Protein AF-A0A957UVK7-F1 (afdb_monomer_lite)

Sequence (102 aa):
FQTDFTLVMDARAKVRRIENRHNIALYEQVALTQDLEAEKLRKGDVATLIDYVAHPAGGEMGAILEFFNAIGESIAVLTVPVSSIAPLSSEYILSARPLVAA

Structure (mmCIF, N/CA/C/O backbone):
data_AF-A0A957UVK7-F1
#
_entry.id   AF-A0A957UVK7-F1
#
loop_
_atom_site.group_PDB
_atom_site.id
_atom_site.type_symbol
_atom_site.label_atom_id
_atom_site.label_alt_id
_atom_site.label_comp_id
_atom_site.label_asym_id
_atom_site.label_entity_id
_atom_site.label_seq_id
_atom_site.pdbx_PDB_ins_code
_atom_site.Cartn_x
_atom_site.Cartn_y
_atom_site.Cartn_z
_atom_site.occupancy
_atom_site.B_iso_or_equiv
_atom_site.auth_seq_id
_atom_site.auth_comp_id
_atom_site.auth_asym_id
_atom_site.auth_atom_id
_atom_site.pdbx_PDB_model_num
ATOM 1 N N . PHE A 1 1 ? -34.750 -11.954 -8.704 1.00 40.66 1 PHE A N 1
ATOM 2 C CA . PHE A 1 1 ? -33.573 -12.110 -9.579 1.00 40.66 1 PHE A CA 1
ATOM 3 C C . PHE A 1 1 ? -32.344 -12.197 -8.694 1.00 40.66 1 PHE A C 1
ATOM 5 O O . PHE A 1 1 ? -31.797 -11.173 -8.313 1.00 40.66 1 PHE A O 1
ATOM 12 N N . GLN A 1 2 ? -32.005 -13.404 -8.245 1.00 40.75 2 GLN A N 1
ATOM 13 C CA . GLN A 1 2 ? -30.848 -13.623 -7.384 1.00 40.75 2 GLN A CA 1
ATOM 14 C C . GLN A 1 2 ? -29.672 -13.921 -8.301 1.00 40.75 2 GLN A C 1
ATOM 16 O O . GLN A 1 2 ? -29.569 -15.013 -8.851 1.00 40.75 2 GLN A O 1
ATOM 21 N N . THR A 1 3 ? -28.862 -12.903 -8.566 1.00 43.88 3 THR A N 1
ATOM 22 C CA . THR A 1 3 ? -27.615 -13.087 -9.299 1.00 43.88 3 THR A CA 1
ATOM 23 C C . THR A 1 3 ? -26.703 -13.935 -8.426 1.00 43.88 3 THR A C 1
ATOM 25 O O . THR A 1 3 ? -26.467 -13.600 -7.265 1.00 43.88 3 THR A O 1
ATOM 28 N N . ASP A 1 4 ? -26.235 -15.053 -8.967 1.00 50.44 4 ASP A N 1
ATOM 29 C CA . ASP A 1 4 ? -25.249 -15.900 -8.315 1.00 50.44 4 ASP A CA 1
ATOM 30 C C . ASP A 1 4 ? -23.966 -15.077 -8.108 1.00 50.44 4 ASP A C 1
ATOM 32 O O . ASP A 1 4 ? -2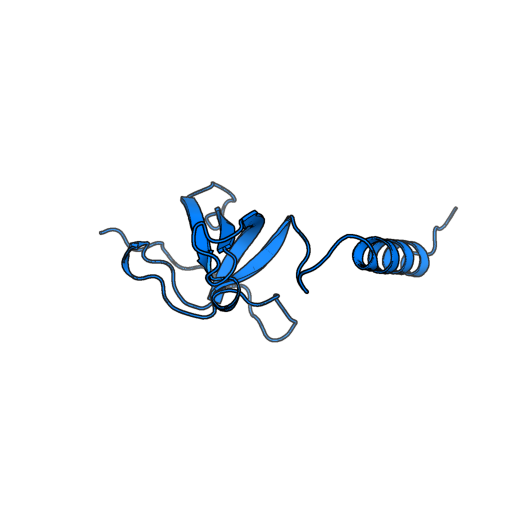3.275 -14.719 -9.068 1.00 50.44 4 ASP A O 1
ATOM 36 N N . PHE A 1 5 ? -23.684 -14.701 -6.856 1.00 52.28 5 PHE A N 1
ATOM 37 C CA . PHE A 1 5 ? -22.514 -13.895 -6.490 1.00 52.28 5 PHE A CA 1
ATOM 38 C C . PHE A 1 5 ? -21.206 -14.558 -6.940 1.00 52.28 5 PHE A C 1
ATOM 40 O O . PHE A 1 5 ? -20.236 -13.861 -7.240 1.00 52.28 5 PHE A O 1
ATOM 47 N N . THR A 1 6 ? -21.205 -15.886 -7.070 1.00 51.97 6 THR A N 1
ATOM 48 C CA . THR A 1 6 ? -20.080 -16.682 -7.567 1.00 51.97 6 THR A CA 1
ATOM 49 C C . THR A 1 6 ? -19.754 -16.338 -9.017 1.00 51.97 6 THR A C 1
ATOM 51 O O . THR A 1 6 ? -18.599 -16.095 -9.353 1.00 51.97 6 THR A O 1
ATOM 54 N N . LEU A 1 7 ? -20.776 -16.219 -9.868 1.00 49.53 7 LEU A N 1
ATOM 55 C CA . LEU A 1 7 ? -20.623 -15.917 -11.293 1.00 49.53 7 LEU A CA 1
ATOM 56 C C . LEU A 1 7 ? -20.119 -14.482 -11.522 1.00 49.53 7 LEU A C 1
ATOM 58 O O . LEU A 1 7 ? -19.325 -14.231 -12.427 1.00 49.53 7 LEU A O 1
ATOM 62 N N . VAL A 1 8 ? -20.545 -13.535 -10.676 1.00 57.47 8 VAL A N 1
ATOM 63 C CA . VAL A 1 8 ? -20.076 -12.138 -10.722 1.00 57.47 8 VAL A CA 1
ATOM 64 C C . VAL A 1 8 ? -18.610 -12.034 -10.288 1.00 57.47 8 VAL A C 1
ATOM 66 O O . VAL A 1 8 ? -17.838 -11.305 -10.913 1.00 57.47 8 VAL A O 1
ATOM 69 N N . MET A 1 9 ? -18.209 -12.768 -9.246 1.00 53.88 9 MET A N 1
ATOM 70 C CA . MET A 1 9 ? -16.815 -12.825 -8.791 1.00 53.88 9 MET A CA 1
ATOM 71 C C . MET A 1 9 ? -15.905 -13.485 -9.836 1.00 53.88 9 MET A C 1
ATOM 73 O O . MET A 1 9 ? -14.826 -12.968 -10.120 1.00 53.88 9 MET A O 1
ATOM 77 N N . ASP A 1 10 ? -16.364 -14.564 -10.472 1.00 53.50 10 ASP A N 1
ATOM 78 C CA . ASP A 1 10 ? -15.596 -15.293 -11.487 1.00 53.50 10 ASP A CA 1
ATOM 79 C C . ASP A 1 10 ? -15.434 -14.478 -12.786 1.00 53.50 10 ASP A C 1
ATOM 81 O O . ASP A 1 10 ? -14.356 -14.423 -13.385 1.00 53.50 10 ASP A O 1
ATOM 85 N N . ALA A 1 11 ? -16.461 -13.712 -13.175 1.00 50.12 11 ALA A N 1
ATOM 86 C CA . ALA A 1 11 ? -16.360 -12.752 -14.274 1.00 50.12 11 ALA A CA 1
ATOM 87 C C . ALA A 1 11 ? -15.344 -11.631 -13.976 1.00 50.12 11 ALA A C 1
ATOM 89 O O . ALA A 1 11 ? -14.529 -11.294 -14.838 1.00 50.12 11 ALA A O 1
ATOM 90 N N . ARG A 1 12 ? -15.328 -11.092 -12.746 1.00 52.94 12 ARG A N 1
ATOM 91 C CA . ARG A 1 12 ? -14.332 -10.090 -12.314 1.00 52.94 12 ARG A CA 1
ATOM 92 C C . ARG A 1 12 ? -12.913 -10.662 -12.301 1.00 52.94 12 ARG A C 1
ATOM 94 O O . ARG A 1 12 ? -11.984 -9.983 -12.735 1.00 52.94 12 ARG A O 1
ATOM 101 N N . ALA A 1 13 ? -12.745 -11.914 -11.876 1.00 51.50 13 ALA A N 1
ATOM 102 C CA . ALA A 1 13 ? -11.461 -12.612 -11.900 1.00 51.50 13 ALA A CA 1
ATOM 103 C C . ALA A 1 13 ? -10.957 -12.874 -13.333 1.00 51.50 13 ALA A C 1
ATOM 105 O O . ALA A 1 13 ? -9.756 -12.800 -13.597 1.00 51.50 13 ALA A O 1
ATOM 106 N N . LYS A 1 14 ? -11.865 -13.149 -14.279 1.00 44.00 14 LYS A N 1
ATOM 107 C CA . LYS A 1 14 ? -11.525 -13.424 -15.682 1.00 44.00 14 LYS A CA 1
ATOM 108 C C . LYS A 1 14 ? -11.189 -12.164 -16.483 1.00 44.00 14 LYS A C 1
ATOM 110 O O . LYS A 1 14 ? -10.269 -12.211 -17.293 1.00 44.00 14 LYS A O 1
ATOM 115 N N . VAL A 1 15 ? -11.855 -11.036 -16.218 1.00 49.75 15 VAL A N 1
ATOM 116 C CA . VAL A 1 15 ? -11.501 -9.729 -16.812 1.00 49.75 15 VAL A CA 1
ATOM 117 C C . VAL A 1 15 ? -10.138 -9.242 -16.296 1.00 49.75 15 VAL A C 1
ATOM 119 O O . VAL A 1 15 ? -9.318 -8.777 -17.082 1.00 49.75 15 VAL A O 1
ATOM 122 N N . ARG A 1 16 ? -9.822 -9.484 -15.012 1.00 50.25 16 ARG A N 1
ATOM 123 C CA . ARG A 1 16 ? -8.519 -9.158 -14.393 1.00 50.25 16 ARG A CA 1
ATOM 124 C C . ARG A 1 16 ? -7.315 -9.843 -15.072 1.00 50.25 16 ARG A C 1
ATOM 126 O O . ARG A 1 16 ? -6.191 -9.373 -14.939 1.00 50.25 16 ARG A O 1
ATOM 133 N N . ARG A 1 17 ? -7.530 -10.936 -15.819 1.00 46.56 17 ARG A N 1
ATOM 134 C CA . ARG A 1 17 ? -6.474 -11.710 -16.504 1.00 46.56 17 ARG A CA 1
ATOM 135 C C . ARG A 1 17 ? -5.977 -11.107 -17.824 1.00 46.56 17 ARG A C 1
ATOM 137 O O . ARG A 1 17 ? -4.956 -11.574 -18.316 1.00 46.56 17 ARG A O 1
ATOM 144 N N . ILE A 1 18 ? -6.676 -10.132 -18.411 1.00 46.78 18 ILE A N 1
ATOM 145 C CA . ILE A 1 18 ? -6.369 -9.638 -19.769 1.00 46.78 18 ILE A CA 1
ATOM 146 C C . ILE A 1 18 ? -5.494 -8.367 -19.752 1.00 46.78 18 ILE A C 1
ATOM 148 O O . ILE A 1 18 ? -4.735 -8.154 -20.692 1.00 46.78 18 ILE A O 1
ATOM 152 N N . GLU A 1 19 ? -5.511 -7.569 -18.679 1.00 47.50 19 GLU A N 1
ATOM 153 C CA . GLU A 1 19 ? -4.827 -6.256 -18.640 1.00 47.50 19 GLU A CA 1
ATOM 154 C C . GLU A 1 19 ? -3.568 -6.191 -17.760 1.00 47.50 19 GLU A C 1
ATOM 156 O O . GLU A 1 19 ? -2.823 -5.214 -17.813 1.00 47.50 19 GLU A O 1
ATOM 161 N N . ASN A 1 20 ? -3.260 -7.230 -16.987 1.00 47.59 20 ASN A N 1
ATOM 162 C CA . ASN A 1 20 ? -2.250 -7.125 -15.940 1.00 47.59 20 ASN A CA 1
ATOM 163 C C . ASN A 1 20 ? -0.936 -7.831 -16.301 1.00 47.59 20 ASN A C 1
ATOM 165 O O . ASN A 1 20 ? -0.800 -9.046 -16.177 1.00 47.59 20 ASN A O 1
ATOM 169 N N . ARG A 1 21 ? 0.087 -7.045 -16.667 1.00 60.47 21 ARG A N 1
ATOM 170 C CA . ARG A 1 21 ? 1.492 -7.504 -16.707 1.00 60.47 21 ARG A CA 1
ATOM 171 C C . ARG A 1 21 ? 2.080 -7.749 -15.305 1.00 60.47 21 ARG A C 1
ATOM 173 O O . ARG A 1 21 ? 3.206 -8.227 -15.190 1.00 60.47 21 ARG A O 1
ATOM 180 N N . HIS A 1 22 ? 1.315 -7.442 -14.256 1.00 66.00 22 HIS A N 1
ATOM 181 C CA . HIS A 1 22 ? 1.696 -7.550 -12.852 1.00 66.00 22 HIS A CA 1
ATOM 182 C C . HIS A 1 22 ? 0.625 -8.298 -12.049 1.00 66.00 22 HIS A C 1
ATOM 184 O O . HIS A 1 22 ? -0.567 -8.207 -12.329 1.00 66.00 22 HIS A O 1
ATOM 190 N N . ASN A 1 23 ? 1.051 -9.065 -11.044 1.00 81.00 23 ASN A N 1
ATOM 191 C CA . ASN A 1 23 ? 0.193 -10.017 -10.326 1.00 81.00 23 ASN A CA 1
ATOM 192 C C . ASN A 1 23 ? -0.773 -9.356 -9.312 1.00 81.00 23 ASN A C 1
ATOM 194 O O . ASN A 1 23 ? -1.496 -10.058 -8.609 1.00 81.00 23 ASN A O 1
ATOM 198 N N . ILE A 1 24 ? -0.778 -8.020 -9.228 1.00 91.25 24 ILE A N 1
ATOM 199 C CA . ILE A 1 24 ? -1.625 -7.204 -8.348 1.00 91.25 24 ILE A CA 1
ATOM 200 C C . ILE A 1 24 ? -2.389 -6.208 -9.233 1.00 91.25 24 ILE A C 1
ATOM 202 O O . ILE A 1 24 ? -1.830 -5.657 -10.178 1.00 91.25 24 ILE A O 1
ATOM 206 N N . ALA A 1 25 ? -3.687 -6.027 -8.989 1.00 91.81 25 ALA A N 1
ATOM 207 C CA . ALA A 1 25 ? -4.513 -5.087 -9.748 1.00 91.81 25 ALA A CA 1
ATOM 208 C C . ALA A 1 25 ? -4.420 -3.669 -9.180 1.00 91.81 25 ALA A C 1
ATOM 210 O O . ALA A 1 25 ? -4.221 -3.496 -7.981 1.00 91.81 25 ALA A O 1
ATOM 211 N N . LEU A 1 26 ? -4.582 -2.668 -10.048 1.00 94.88 26 LEU A N 1
ATOM 212 C CA . LEU A 1 26 ? -4.696 -1.278 -9.615 1.00 94.88 26 LEU A CA 1
ATOM 213 C C . LEU A 1 26 ? -5.915 -1.100 -8.704 1.00 94.88 26 LEU A C 1
ATOM 215 O O . LEU A 1 26 ? -6.917 -1.808 -8.826 1.00 94.88 26 LEU A O 1
ATOM 219 N N . TYR A 1 27 ? -5.802 -0.131 -7.807 1.00 95.31 27 TYR A N 1
ATOM 220 C CA . TYR A 1 27 ? -6.755 0.223 -6.759 1.00 95.31 27 TYR A CA 1
ATOM 221 C C . TYR A 1 27 ? -7.009 -0.877 -5.718 1.00 95.31 27 TYR A C 1
ATOM 223 O O . TYR A 1 27 ? -7.964 -0.794 -4.948 1.00 95.31 27 TYR A O 1
ATOM 231 N N . GLU A 1 28 ? -6.142 -1.890 -5.662 1.00 95.25 28 GLU A N 1
ATOM 232 C CA . GLU A 1 28 ? -6.106 -2.872 -4.578 1.00 95.25 28 GLU A CA 1
ATOM 233 C C . GLU A 1 28 ? -5.177 -2.422 -3.452 1.00 95.25 28 GLU A C 1
ATOM 235 O O . GLU A 1 28 ? -4.210 -1.681 -3.660 1.00 95.25 28 GLU A O 1
ATOM 240 N N . GLN A 1 29 ? -5.449 -2.930 -2.251 1.00 96.44 29 GLN A N 1
ATOM 241 C CA . GLN A 1 29 ? -4.575 -2.731 -1.105 1.00 96.44 29 GLN A CA 1
ATOM 242 C C . GLN A 1 29 ? -3.372 -3.678 -1.143 1.00 96.44 29 GLN A C 1
ATOM 244 O O . GLN A 1 29 ? -3.494 -4.876 -1.412 1.00 96.44 29 GLN A O 1
ATOM 249 N N . VAL A 1 30 ? -2.205 -3.136 -0.809 1.00 97.31 30 VAL A N 1
ATOM 250 C CA . VAL A 1 30 ? -0.934 -3.857 -0.702 1.00 97.31 30 VAL A CA 1
ATOM 251 C C . VAL A 1 30 ? -0.241 -3.506 0.605 1.00 97.31 30 VAL A C 1
ATOM 253 O O . VAL A 1 30 ? -0.442 -2.419 1.142 1.00 97.31 30 VAL A O 1
ATOM 256 N N . ALA A 1 31 ? 0.587 -4.417 1.108 1.00 97.38 31 ALA A N 1
ATOM 257 C CA . ALA A 1 31 ? 1.451 -4.167 2.256 1.00 97.38 31 ALA A CA 1
ATOM 258 C C . ALA A 1 31 ? 2.889 -3.911 1.806 1.00 97.38 31 ALA A C 1
ATOM 260 O O . ALA A 1 31 ? 3.387 -4.579 0.895 1.00 97.38 31 ALA A O 1
ATOM 261 N N . LEU A 1 32 ? 3.583 -3.009 2.498 1.00 97.19 32 LEU A N 1
ATOM 262 C CA . LEU A 1 32 ? 5.032 -2.873 2.366 1.00 97.19 32 LEU A CA 1
ATOM 263 C C . LEU A 1 32 ? 5.755 -4.133 2.860 1.00 97.19 32 LEU A C 1
ATOM 265 O O . LEU A 1 32 ? 5.428 -4.687 3.913 1.00 97.19 32 LEU A O 1
ATOM 269 N N . THR A 1 33 ? 6.783 -4.570 2.134 1.00 97.00 33 THR A N 1
ATOM 270 C CA . THR A 1 33 ? 7.619 -5.729 2.502 1.00 97.00 33 THR A CA 1
ATOM 271 C C . THR A 1 33 ? 8.869 -5.345 3.299 1.00 97.00 33 THR A C 1
ATOM 273 O O . THR A 1 33 ? 9.492 -6.223 3.906 1.00 97.00 33 THR A O 1
ATOM 276 N N . GLN A 1 34 ? 9.192 -4.051 3.353 1.00 96.25 34 GLN A N 1
ATOM 277 C CA . GLN A 1 34 ? 10.343 -3.464 4.042 1.00 96.25 34 GLN A CA 1
ATOM 278 C C . GLN A 1 34 ? 10.000 -2.093 4.642 1.00 96.25 34 GLN A C 1
ATOM 280 O O . GLN A 1 34 ? 9.005 -1.478 4.259 1.00 96.25 34 GLN A O 1
ATOM 285 N N . ASP A 1 35 ? 10.824 -1.633 5.581 1.00 95.88 35 ASP A N 1
ATOM 286 C CA . ASP A 1 35 ? 10.704 -0.300 6.171 1.00 95.88 35 ASP A CA 1
ATOM 287 C C . ASP A 1 35 ? 11.175 0.782 5.185 1.00 95.88 35 ASP A C 1
ATOM 289 O O . ASP A 1 35 ? 12.131 0.587 4.432 1.00 95.88 35 ASP A O 1
ATOM 293 N N . LEU A 1 36 ? 10.512 1.939 5.205 1.00 93.31 36 LEU A N 1
ATOM 294 C CA . LEU A 1 36 ? 10.887 3.138 4.455 1.00 93.31 36 LEU A CA 1
ATOM 295 C C . LEU A 1 36 ? 11.156 4.259 5.461 1.00 93.31 36 LEU A C 1
ATOM 297 O O . LEU A 1 36 ? 10.306 5.111 5.722 1.00 93.31 36 LEU A O 1
ATOM 301 N N . GLU A 1 37 ? 12.351 4.232 6.050 1.00 89.94 37 GLU A N 1
ATOM 302 C CA . GLU A 1 37 ? 12.732 5.089 7.182 1.00 89.94 37 GLU A CA 1
ATOM 303 C C . GLU A 1 37 ? 12.562 6.588 6.901 1.00 89.94 37 GLU A C 1
ATOM 305 O O . GLU A 1 37 ? 12.061 7.321 7.753 1.00 89.94 37 GLU A O 1
ATOM 310 N N . ALA A 1 38 ? 12.907 7.043 5.689 1.00 88.19 38 ALA A N 1
ATOM 311 C CA . ALA A 1 38 ? 12.773 8.448 5.288 1.00 88.19 38 ALA A CA 1
ATOM 312 C C . ALA A 1 38 ? 11.325 8.962 5.395 1.00 88.19 38 ALA A C 1
ATOM 314 O O . ALA A 1 38 ? 11.102 10.117 5.750 1.00 88.19 38 ALA A O 1
ATOM 315 N N . GLU A 1 39 ? 10.355 8.076 5.166 1.00 88.12 39 GLU A N 1
ATOM 316 C CA . GLU A 1 39 ? 8.919 8.372 5.167 1.00 88.12 39 GLU A CA 1
ATOM 317 C C . GLU A 1 39 ? 8.226 7.890 6.454 1.00 88.12 39 GLU A C 1
ATOM 319 O O . GLU A 1 39 ? 7.022 8.069 6.632 1.00 88.12 39 GLU A O 1
ATOM 324 N N . LYS A 1 40 ? 8.980 7.264 7.375 1.00 90.94 40 LYS A N 1
ATOM 325 C CA . LYS A 1 40 ? 8.497 6.647 8.628 1.00 90.94 40 LYS A CA 1
ATOM 326 C C . LYS A 1 40 ? 7.375 5.629 8.432 1.00 90.94 40 LYS A C 1
ATOM 328 O O . LYS A 1 40 ? 6.543 5.389 9.327 1.00 90.94 40 LYS A O 1
ATOM 333 N N . LEU A 1 41 ? 7.376 5.019 7.258 1.00 94.38 41 LEU A N 1
ATOM 334 C CA . LEU A 1 41 ? 6.539 3.884 6.930 1.00 94.38 41 LEU A CA 1
ATOM 335 C C . LEU A 1 41 ? 7.299 2.612 7.275 1.00 94.38 41 LEU A C 1
ATOM 337 O O . LEU A 1 41 ? 8.521 2.535 7.161 1.00 94.38 41 LEU A O 1
ATOM 341 N N . ARG A 1 42 ? 6.562 1.621 7.745 1.00 95.25 42 ARG A N 1
ATOM 342 C CA . ARG A 1 42 ? 7.096 0.362 8.240 1.00 95.25 42 ARG A CA 1
ATOM 343 C C . ARG A 1 42 ? 6.609 -0.776 7.370 1.00 95.25 42 ARG A C 1
ATOM 345 O O . ARG A 1 42 ? 5.526 -0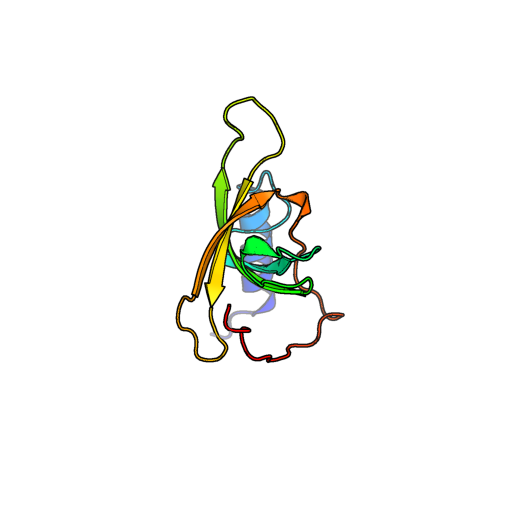.717 6.784 1.00 95.25 42 ARG A O 1
ATOM 352 N N . LYS A 1 43 ? 7.379 -1.856 7.352 1.00 95.81 43 LYS A N 1
ATOM 353 C CA . LYS A 1 43 ? 6.942 -3.142 6.830 1.00 95.81 43 LYS A CA 1
ATOM 354 C C . LYS A 1 43 ? 5.569 -3.493 7.408 1.00 95.81 43 LYS A C 1
ATOM 356 O O . LYS A 1 43 ? 5.361 -3.452 8.620 1.00 95.81 43 LYS A O 1
ATOM 361 N N . GLY A 1 44 ? 4.654 -3.885 6.529 1.00 95.75 44 GLY A N 1
ATOM 362 C CA . GLY A 1 44 ? 3.272 -4.206 6.869 1.00 95.75 44 GLY A CA 1
ATOM 363 C C . GLY A 1 44 ? 2.305 -3.024 6.812 1.00 95.75 44 GLY A C 1
ATOM 364 O O . GLY A 1 44 ? 1.102 -3.273 6.827 1.00 95.75 44 GLY A O 1
ATOM 365 N N . ASP A 1 45 ? 2.777 -1.776 6.698 1.00 95.75 45 ASP A N 1
ATOM 366 C CA . ASP A 1 45 ? 1.877 -0.650 6.438 1.00 95.75 45 ASP A CA 1
ATOM 367 C C . ASP A 1 45 ? 1.161 -0.856 5.095 1.00 95.75 45 ASP A C 1
ATOM 369 O O . ASP A 1 45 ? 1.752 -1.327 4.116 1.00 95.75 45 ASP A O 1
ATOM 373 N N . VAL A 1 46 ? -0.126 -0.511 5.078 1.00 96.88 46 VAL A N 1
ATOM 374 C CA . VAL A 1 46 ? -1.032 -0.759 3.956 1.00 96.88 46 VAL A CA 1
ATOM 375 C C . VAL A 1 46 ? -1.196 0.503 3.117 1.00 96.88 46 VAL A C 1
ATOM 377 O O . VAL A 1 46 ? -1.405 1.591 3.652 1.00 96.88 46 VAL A O 1
ATOM 380 N N . ALA A 1 47 ? -1.155 0.337 1.800 1.00 97.50 47 ALA A N 1
ATOM 381 C CA . ALA A 1 47 ? -1.399 1.390 0.823 1.00 97.50 47 ALA A CA 1
ATOM 382 C C . ALA A 1 47 ? -2.328 0.908 -0.287 1.00 97.50 47 ALA A C 1
ATOM 384 O O . ALA A 1 47 ? -2.473 -0.293 -0.509 1.00 97.50 47 ALA A O 1
ATOM 385 N N . THR A 1 48 ? -2.914 1.851 -1.018 1.00 97.88 48 THR A N 1
ATOM 386 C CA . THR A 1 48 ? -3.614 1.569 -2.273 1.00 97.88 48 THR A CA 1
ATOM 387 C C . THR A 1 48 ? -2.627 1.685 -3.427 1.00 97.88 48 THR A C 1
ATOM 389 O O . THR A 1 48 ? -1.946 2.701 -3.560 1.00 97.88 48 THR A O 1
ATOM 392 N N . LEU A 1 49 ? -2.546 0.656 -4.269 1.00 97.88 49 LEU A N 1
ATOM 393 C CA . LEU A 1 49 ? -1.766 0.694 -5.503 1.00 97.88 49 LEU A CA 1
ATOM 394 C C . LEU A 1 49 ? -2.496 1.544 -6.550 1.00 97.88 49 LEU A C 1
ATOM 396 O O . LEU A 1 49 ? -3.578 1.174 -6.986 1.00 97.88 49 LEU A O 1
ATOM 400 N N . ILE A 1 50 ? -1.912 2.660 -6.972 1.00 97.62 50 ILE A N 1
ATOM 401 C CA . ILE A 1 50 ? -2.538 3.600 -7.911 1.00 97.62 50 ILE A CA 1
ATOM 402 C C . ILE A 1 50 ? -2.122 3.320 -9.354 1.00 97.62 50 ILE A C 1
ATOM 404 O O . ILE A 1 50 ? -2.975 3.311 -10.237 1.00 97.62 50 ILE A O 1
ATOM 408 N N . ASP A 1 51 ? -0.830 3.085 -9.594 1.00 95.62 51 ASP A N 1
ATOM 409 C CA . ASP A 1 51 ? -0.294 2.874 -10.943 1.00 95.62 51 ASP A CA 1
ATOM 410 C C . ASP A 1 51 ? 1.057 2.137 -10.924 1.00 95.62 51 ASP A C 1
ATOM 412 O O . ASP A 1 51 ? 1.700 2.008 -9.877 1.00 95.62 51 ASP A O 1
ATOM 416 N N . TYR A 1 52 ? 1.513 1.697 -12.097 1.00 94.69 52 TYR A N 1
ATOM 417 C CA . TYR A 1 52 ? 2.866 1.210 -12.344 1.00 94.69 52 TYR A CA 1
ATOM 418 C C . TYR A 1 52 ? 3.620 2.153 -13.280 1.00 94.69 52 TYR A C 1
ATOM 420 O O . TYR A 1 52 ? 3.133 2.523 -14.344 1.00 94.69 52 TYR A O 1
ATOM 428 N N . VAL A 1 53 ? 4.864 2.472 -12.935 1.00 93.75 53 VAL A N 1
ATOM 429 C CA . VAL A 1 53 ? 5.715 3.369 -13.723 1.00 93.75 53 VAL A CA 1
ATOM 430 C C . VAL A 1 53 ? 6.997 2.670 -14.155 1.00 93.75 53 VAL A C 1
ATOM 432 O O . VAL A 1 53 ? 7.666 1.998 -13.368 1.00 93.75 53 VAL A O 1
ATOM 435 N N . ALA A 1 54 ? 7.352 2.817 -15.432 1.00 92.69 54 ALA A N 1
ATOM 436 C CA . ALA A 1 54 ? 8.607 2.293 -15.949 1.00 92.69 54 ALA A CA 1
ATOM 437 C C . ALA A 1 54 ? 9.799 3.073 -15.397 1.00 92.69 54 ALA A C 1
ATOM 439 O O . ALA A 1 54 ? 9.798 4.305 -15.380 1.00 92.69 54 ALA A O 1
ATOM 440 N N . HIS A 1 55 ? 10.843 2.354 -14.986 1.00 90.69 55 HIS A N 1
ATOM 441 C CA . HIS A 1 55 ? 12.082 2.995 -14.575 1.00 90.69 55 HIS A CA 1
ATOM 442 C C . HIS A 1 55 ? 12.711 3.733 -15.772 1.00 90.69 55 HIS A C 1
ATOM 444 O O . HIS A 1 55 ? 12.920 3.103 -16.814 1.00 90.69 55 HIS A O 1
ATOM 450 N N . PRO A 1 56 ? 13.105 5.015 -15.641 1.00 87.56 56 PRO A N 1
ATOM 451 C CA . PRO A 1 56 ? 13.619 5.812 -16.763 1.00 87.56 56 PRO A CA 1
ATOM 452 C C . PRO A 1 56 ? 14.836 5.196 -17.470 1.00 87.56 56 PRO A C 1
ATOM 454 O O . PRO A 1 56 ? 15.019 5.371 -18.669 1.00 87.56 56 PRO A O 1
ATOM 457 N N . ALA A 1 57 ? 15.658 4.455 -16.722 1.00 92.75 57 ALA A N 1
ATOM 458 C CA . ALA A 1 57 ? 16.846 3.755 -17.219 1.00 92.75 57 ALA A CA 1
ATOM 459 C C . ALA A 1 57 ? 16.675 2.224 -17.367 1.00 92.75 57 ALA A C 1
ATOM 461 O O . ALA A 1 57 ? 17.668 1.506 -17.408 1.00 92.75 57 ALA A O 1
ATOM 462 N N . GLY A 1 58 ? 15.441 1.703 -17.386 1.00 89.06 58 GLY A N 1
ATOM 463 C CA . GLY A 1 58 ? 15.180 0.264 -17.567 1.00 89.06 58 GLY A CA 1
ATOM 464 C C . GLY A 1 58 ? 15.479 -0.628 -16.352 1.00 89.06 58 GLY A C 1
ATOM 465 O O . GLY A 1 58 ? 15.634 -1.836 -16.506 1.00 89.06 58 GLY A O 1
ATOM 466 N N . GLY A 1 59 ? 15.577 -0.039 -15.157 1.00 92.19 59 GLY A N 1
ATOM 467 C CA . GLY A 1 59 ? 15.623 -0.758 -13.883 1.00 92.19 59 GLY A CA 1
ATOM 468 C C . GLY A 1 59 ? 14.268 -1.349 -13.482 1.00 92.19 59 GLY A C 1
ATOM 469 O O . GLY A 1 59 ? 13.345 -1.455 -14.292 1.00 92.19 59 GLY A O 1
ATOM 470 N N . GLU A 1 60 ? 14.144 -1.728 -12.211 1.00 93.31 60 GLU A N 1
ATOM 471 C CA . GLU A 1 60 ? 12.902 -2.285 -11.677 1.00 93.31 60 GLU A CA 1
ATOM 472 C C . GLU A 1 60 ? 11.728 -1.305 -11.820 1.00 93.31 60 GLU A C 1
ATOM 474 O O . GLU A 1 60 ? 11.864 -0.114 -11.539 1.00 93.31 60 GLU A O 1
ATOM 479 N N . MET A 1 61 ? 10.568 -1.816 -12.242 1.00 93.75 61 MET A N 1
ATOM 480 C CA . MET A 1 61 ? 9.325 -1.045 -12.293 1.00 93.75 61 MET A CA 1
ATOM 481 C C . MET A 1 61 ? 9.007 -0.432 -10.925 1.00 93.75 61 MET A C 1
ATOM 483 O O . MET A 1 61 ? 9.186 -1.068 -9.884 1.00 93.75 61 MET A O 1
ATOM 487 N N . GLY A 1 62 ? 8.480 0.786 -10.947 1.00 95.69 62 GLY A N 1
ATOM 488 C CA . GLY A 1 62 ? 7.906 1.432 -9.779 1.00 95.69 62 GLY A CA 1
ATOM 489 C C . GLY A 1 62 ? 6.420 1.110 -9.641 1.00 95.69 62 GLY A C 1
ATOM 490 O O . GLY A 1 62 ? 5.706 0.991 -10.635 1.00 95.69 62 GLY A O 1
ATOM 491 N N . ALA A 1 63 ? 5.955 1.005 -8.406 1.00 96.88 63 ALA A N 1
ATOM 492 C CA . ALA A 1 63 ? 4.559 1.058 -8.011 1.00 96.88 63 ALA A CA 1
ATOM 493 C C . ALA A 1 63 ? 4.296 2.414 -7.348 1.00 96.88 63 ALA A C 1
ATOM 495 O O . ALA A 1 63 ? 5.008 2.796 -6.417 1.00 96.88 63 ALA A O 1
ATOM 496 N N . ILE A 1 64 ? 3.280 3.129 -7.824 1.00 97.69 64 ILE A N 1
ATOM 497 C CA . ILE A 1 64 ? 2.789 4.351 -7.190 1.00 97.69 64 ILE A CA 1
ATOM 498 C C . ILE A 1 64 ? 1.764 3.941 -6.140 1.00 97.69 64 ILE A C 1
ATOM 500 O O . ILE A 1 64 ? 0.760 3.307 -6.463 1.00 97.69 64 ILE A O 1
ATOM 504 N N . LEU A 1 65 ? 2.028 4.292 -4.889 1.00 98.25 65 LEU A N 1
ATOM 505 C CA . LEU A 1 65 ? 1.218 3.941 -3.732 1.00 98.25 65 LEU A CA 1
ATOM 506 C C . LEU A 1 65 ? 0.659 5.192 -3.074 1.00 98.25 65 LEU A C 1
ATOM 508 O O . LEU A 1 65 ? 1.387 6.166 -2.896 1.00 98.25 65 LEU A O 1
ATOM 512 N N . GLU A 1 66 ? -0.594 5.124 -2.642 1.00 98.25 66 GLU A N 1
ATOM 513 C CA . GLU A 1 66 ? -1.200 6.119 -1.764 1.00 98.25 66 GLU A CA 1
ATOM 514 C C . GLU A 1 66 ? -1.476 5.517 -0.385 1.00 98.25 66 GLU A C 1
ATOM 516 O O . GLU A 1 66 ? -2.137 4.481 -0.252 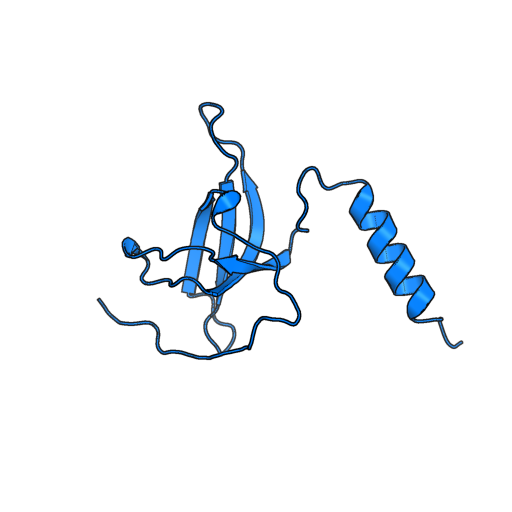1.00 98.25 66 GLU A O 1
ATOM 521 N N . PHE A 1 67 ? -0.956 6.176 0.645 1.00 96.50 67 PHE A N 1
ATOM 522 C CA . PHE A 1 67 ? -1.108 5.789 2.040 1.00 96.50 67 PHE A CA 1
ATOM 523 C C . PHE A 1 67 ? -2.186 6.642 2.690 1.00 96.50 67 PHE A C 1
ATOM 525 O O . PHE A 1 67 ? -2.187 7.866 2.555 1.00 96.50 67 PHE A O 1
ATOM 532 N N . PHE A 1 68 ? -3.049 5.993 3.463 1.00 95.19 68 PHE A N 1
ATOM 533 C CA . PHE A 1 68 ? -4.099 6.648 4.229 1.00 95.19 68 PHE A CA 1
ATOM 534 C C . PHE A 1 68 ? -3.881 6.408 5.718 1.00 95.19 68 PHE A C 1
ATOM 536 O O . PHE A 1 68 ? -3.415 5.342 6.127 1.00 95.19 68 PHE A O 1
ATOM 543 N N . ASN A 1 69 ? -4.238 7.382 6.548 1.00 94.06 69 ASN A N 1
ATOM 544 C CA . ASN A 1 69 ? -4.339 7.144 7.979 1.00 94.06 69 ASN A CA 1
ATOM 545 C C . ASN A 1 69 ? -5.578 6.287 8.306 1.00 94.06 69 ASN A C 1
ATOM 547 O O . ASN A 1 69 ? -6.417 5.989 7.454 1.00 94.06 69 ASN A O 1
ATOM 551 N N . ALA A 1 70 ? -5.715 5.907 9.576 1.00 94.50 70 ALA A N 1
ATOM 552 C CA . ALA A 1 70 ? -6.792 5.029 10.033 1.00 94.50 70 ALA A CA 1
ATOM 553 C C . ALA A 1 70 ? -8.212 5.612 9.872 1.00 94.50 70 ALA A C 1
ATOM 555 O O . ALA A 1 70 ? -9.179 4.866 10.012 1.00 94.50 70 ALA A O 1
ATOM 556 N N . ILE A 1 71 ? -8.351 6.914 9.593 1.00 95.06 71 ILE A N 1
ATOM 557 C CA . ILE A 1 71 ? -9.643 7.565 9.330 1.00 95.06 71 ILE A CA 1
ATOM 558 C C . ILE A 1 71 ? -9.876 7.851 7.837 1.00 95.06 71 ILE A C 1
ATOM 560 O O . ILE A 1 71 ? -10.912 8.409 7.484 1.00 95.06 71 ILE A O 1
ATOM 564 N N . GLY A 1 72 ? -8.957 7.430 6.961 1.00 93.88 72 GLY A N 1
ATOM 565 C CA . GLY A 1 72 ? -9.088 7.546 5.508 1.00 93.88 72 GLY A CA 1
ATOM 566 C C . GLY A 1 72 ? -8.551 8.846 4.906 1.00 93.88 72 GLY A C 1
ATOM 567 O O . GLY A 1 72 ? -8.827 9.123 3.743 1.00 93.88 72 GLY A O 1
ATOM 568 N N . GLU A 1 73 ? -7.788 9.648 5.651 1.00 96.06 73 GLU A N 1
ATOM 569 C CA . GLU A 1 73 ? -7.107 10.823 5.092 1.00 96.06 73 GLU A CA 1
ATOM 570 C C . GLU A 1 73 ? -5.780 10.409 4.449 1.00 96.06 73 GLU A C 1
ATOM 572 O O . GLU A 1 73 ? -5.024 9.630 5.032 1.00 96.06 73 GLU A O 1
ATOM 577 N N . SER A 1 74 ? -5.488 10.940 3.260 1.00 95.00 74 SER A N 1
ATOM 578 C CA . SER A 1 74 ? -4.225 10.692 2.555 1.00 95.00 74 SER A CA 1
ATOM 579 C C . SER A 1 74 ? -3.056 11.312 3.326 1.00 95.00 74 SER A C 1
ATOM 581 O O . SER A 1 74 ? -3.112 12.482 3.710 1.00 95.00 74 SER A O 1
ATOM 583 N N . ILE A 1 75 ? -2.007 10.525 3.574 1.00 94.19 75 ILE A N 1
ATOM 584 C CA . ILE A 1 75 ? -0.811 10.960 4.314 1.00 94.19 75 ILE A CA 1
ATOM 585 C C . ILE A 1 75 ? 0.456 10.981 3.461 1.00 94.19 75 ILE A C 1
ATOM 587 O O . ILE A 1 75 ? 1.385 11.713 3.794 1.00 94.19 75 ILE A O 1
ATOM 591 N N . ALA A 1 76 ? 0.513 10.196 2.383 1.00 94.12 76 ALA A N 1
ATOM 592 C CA . ALA A 1 76 ? 1.658 10.157 1.479 1.00 94.12 76 ALA A CA 1
ATOM 593 C C . ALA A 1 76 ? 1.294 9.517 0.134 1.00 94.12 76 ALA A C 1
ATOM 595 O O . ALA A 1 76 ? 0.504 8.574 0.082 1.00 94.12 76 ALA A O 1
ATOM 596 N N . VAL A 1 77 ? 1.952 9.975 -0.935 1.00 96.50 77 VAL A N 1
ATOM 597 C CA . VAL A 1 77 ? 1.971 9.305 -2.241 1.00 96.50 77 VAL A CA 1
ATOM 598 C C . VAL A 1 77 ? 3.423 9.058 -2.621 1.00 96.50 77 VAL A C 1
ATOM 600 O O . VAL A 1 77 ? 4.201 10.005 -2.730 1.00 96.50 77 VAL A O 1
ATOM 603 N N . LEU A 1 78 ? 3.799 7.794 -2.804 1.00 96.81 78 LEU A N 1
ATOM 604 C CA . LEU A 1 78 ? 5.192 7.387 -2.989 1.00 96.81 78 LEU A CA 1
ATOM 605 C C . LEU A 1 78 ? 5.338 6.446 -4.176 1.00 96.81 78 LEU A C 1
ATOM 607 O O . LEU A 1 78 ? 4.479 5.609 -4.431 1.00 96.81 78 LEU A O 1
ATOM 611 N N . THR A 1 79 ? 6.470 6.551 -4.870 1.00 96.62 79 THR A N 1
ATOM 612 C CA . THR A 1 79 ? 6.892 5.537 -5.841 1.00 96.62 79 THR A CA 1
ATOM 613 C C . THR A 1 79 ? 7.895 4.610 -5.173 1.00 96.62 79 THR A C 1
ATOM 615 O O . THR A 1 79 ? 8.942 5.064 -4.717 1.00 96.62 79 THR A O 1
ATOM 618 N N . VAL A 1 80 ? 7.590 3.317 -5.129 1.00 96.19 80 VAL A N 1
ATOM 619 C CA . VAL A 1 80 ? 8.474 2.287 -4.564 1.00 96.19 80 VAL A CA 1
ATOM 620 C C . VAL A 1 80 ? 8.755 1.201 -5.601 1.00 96.19 80 VAL A C 1
ATOM 622 O O . VAL A 1 80 ? 7.954 1.026 -6.515 1.00 96.19 80 VAL A O 1
ATOM 625 N N . PRO A 1 81 ? 9.851 0.437 -5.487 1.00 95.62 81 PRO A N 1
ATOM 626 C CA . PRO A 1 81 ? 10.046 -0.745 -6.323 1.00 95.62 81 PRO A CA 1
ATOM 627 C C . PRO A 1 81 ? 8.891 -1.746 -6.166 1.00 95.62 81 PRO A C 1
ATOM 629 O O . PRO A 1 81 ? 8.379 -1.922 -5.060 1.00 95.62 81 PRO A O 1
ATOM 632 N N . VAL A 1 82 ? 8.487 -2.431 -7.239 1.00 95.38 82 VAL A N 1
ATOM 633 C CA . VAL A 1 82 ? 7.402 -3.436 -7.180 1.00 95.38 82 VAL A CA 1
ATOM 634 C C . VAL A 1 82 ? 7.712 -4.578 -6.198 1.00 95.38 82 VAL A C 1
ATOM 636 O O . VAL A 1 82 ? 6.805 -5.118 -5.574 1.00 95.38 82 VAL A O 1
ATOM 639 N N . SER A 1 83 ? 8.979 -4.929 -5.994 1.00 95.31 83 SER A N 1
ATOM 640 C CA . SER A 1 83 ? 9.426 -5.908 -4.992 1.00 95.31 83 SER A CA 1
ATOM 641 C C . SER A 1 83 ? 9.214 -5.459 -3.538 1.00 95.31 83 SER A C 1
ATOM 643 O O . SER A 1 83 ? 9.194 -6.290 -2.625 1.00 95.31 83 SER A O 1
ATOM 645 N N . SER A 1 84 ? 9.002 -4.160 -3.309 1.00 96.81 84 SER A N 1
ATOM 646 C CA . SER A 1 84 ? 8.726 -3.580 -1.989 1.00 96.81 84 SER A CA 1
ATOM 647 C C . SER A 1 84 ? 7.270 -3.727 -1.550 1.00 96.81 84 SER A C 1
ATOM 649 O O . SER A 1 84 ? 6.927 -3.286 -0.452 1.00 96.81 84 SER A O 1
ATOM 651 N N . ILE A 1 85 ? 6.409 -4.319 -2.382 1.00 96.81 85 ILE A N 1
ATOM 652 C CA . ILE A 1 85 ? 4.993 -4.528 -2.080 1.00 96.81 85 ILE A CA 1
ATOM 653 C C . ILE A 1 85 ? 4.598 -5.996 -2.183 1.00 96.81 85 ILE A C 1
ATOM 655 O O . ILE A 1 85 ? 5.119 -6.756 -2.997 1.00 96.81 85 ILE A O 1
ATOM 659 N N . ALA A 1 86 ? 3.634 -6.388 -1.359 1.00 95.75 86 ALA A N 1
ATOM 660 C CA . ALA A 1 86 ? 3.016 -7.703 -1.396 1.00 95.75 86 ALA A CA 1
ATOM 661 C C . ALA A 1 86 ? 1.486 -7.578 -1.360 1.00 95.75 86 ALA A C 1
ATOM 663 O O . ALA A 1 86 ? 0.959 -6.658 -0.724 1.00 95.75 86 ALA A O 1
ATOM 664 N N . PRO A 1 87 ? 0.756 -8.499 -2.014 1.00 95.44 87 PRO A N 1
ATOM 665 C CA . PRO A 1 87 ? -0.689 -8.566 -1.864 1.00 95.44 87 PRO A CA 1
ATOM 666 C C . PRO A 1 87 ? -1.051 -8.909 -0.417 1.00 95.44 87 PRO A C 1
ATOM 668 O O . PRO A 1 87 ? -0.376 -9.710 0.237 1.00 95.44 87 PRO A O 1
ATOM 671 N N . LEU A 1 88 ? -2.151 -8.340 0.068 1.00 93.88 88 LEU A N 1
ATOM 672 C CA . LEU A 1 88 ? -2.726 -8.759 1.340 1.00 93.88 88 LEU A CA 1
ATOM 673 C C . LEU A 1 88 ? -3.312 -10.172 1.221 1.00 93.88 88 LEU A C 1
ATOM 675 O O . LEU A 1 88 ? -3.868 -10.559 0.193 1.00 93.88 88 LEU A O 1
ATOM 679 N N . SER A 1 89 ? -3.180 -10.948 2.293 1.00 90.88 89 SER A N 1
ATOM 680 C CA . SER A 1 89 ? -3.717 -12.307 2.413 1.00 90.88 89 SER A CA 1
ATOM 681 C C . SER A 1 89 ? -4.342 -12.514 3.792 1.00 90.88 89 SER A C 1
ATOM 683 O O . SER A 1 89 ? -4.223 -11.653 4.663 1.00 90.88 89 SER A O 1
ATOM 685 N N . SER A 1 90 ? -4.979 -13.667 4.008 1.00 92.12 90 SER A N 1
ATOM 686 C CA . SER A 1 90 ? -5.582 -14.039 5.297 1.00 92.12 90 SER A CA 1
ATOM 687 C C . SER A 1 90 ? -4.591 -14.121 6.461 1.00 92.12 90 SER A C 1
ATOM 689 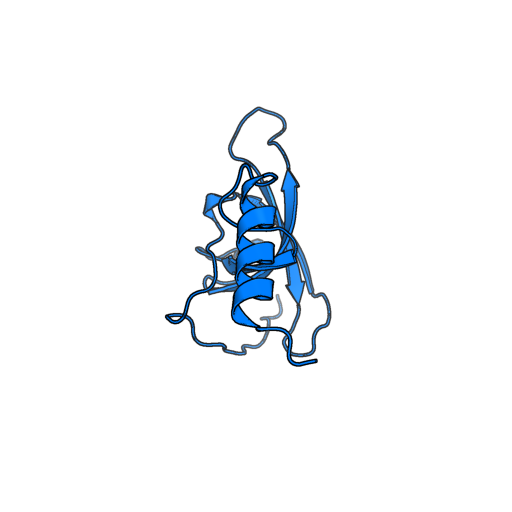O O . SER A 1 90 ? -5.017 -14.138 7.609 1.00 92.12 90 SER A O 1
ATOM 691 N N . GLU A 1 91 ? -3.289 -14.161 6.177 1.00 91.94 91 GLU A N 1
ATOM 692 C CA . GLU A 1 91 ? -2.228 -14.187 7.189 1.00 91.94 91 GLU A CA 1
ATOM 693 C C . GLU A 1 91 ? -1.946 -12.799 7.792 1.00 91.94 91 GLU A C 1
ATOM 695 O O . GLU A 1 91 ? -1.266 -12.687 8.812 1.00 91.94 91 GLU A O 1
ATOM 700 N N . TYR A 1 92 ? -2.445 -11.725 7.168 1.00 90.25 92 TYR A N 1
ATOM 701 C CA . TYR A 1 92 ? -2.281 -10.36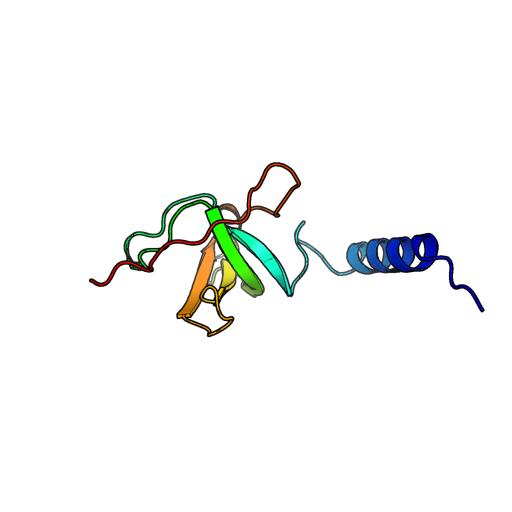1 7.667 1.00 90.25 92 TYR A CA 1
ATOM 702 C C . TYR A 1 92 ? -3.395 -9.995 8.650 1.00 90.25 92 TYR A C 1
ATOM 704 O O . TYR A 1 92 ? -4.573 -10.264 8.422 1.00 90.25 92 TYR A O 1
ATOM 712 N N . ILE A 1 93 ? -3.021 -9.303 9.727 1.00 93.56 93 ILE A N 1
ATOM 713 C CA . ILE A 1 93 ? -3.955 -8.735 10.704 1.00 93.56 93 ILE A CA 1
ATOM 714 C C . ILE A 1 93 ? -3.982 -7.220 10.516 1.00 93.56 93 ILE A C 1
ATOM 716 O O . ILE A 1 93 ? -2.935 -6.573 10.517 1.00 93.56 93 ILE A O 1
ATOM 720 N N . LEU A 1 94 ? -5.180 -6.647 10.393 1.00 90.94 94 LEU A N 1
ATOM 721 C CA . LEU A 1 94 ? -5.348 -5.195 10.395 1.00 90.94 94 LEU A CA 1
ATOM 722 C C . LEU A 1 94 ? -4.960 -4.627 11.763 1.00 90.94 94 LEU A C 1
ATOM 724 O O . LEU A 1 94 ? -5.461 -5.065 12.798 1.00 90.94 94 LEU A O 1
ATOM 728 N N . SER A 1 95 ? -4.076 -3.634 11.758 1.00 93.31 95 SER A N 1
ATOM 729 C CA . SER A 1 95 ? -3.554 -2.994 12.962 1.00 93.31 95 SER A CA 1
ATOM 730 C C . SER A 1 95 ? -3.415 -1.492 12.743 1.00 93.31 95 SER A C 1
ATOM 732 O O . SER A 1 95 ? -3.139 -1.044 11.631 1.00 93.31 95 SER A O 1
ATOM 734 N N . ALA A 1 96 ? -3.599 -0.716 13.809 1.00 92.69 96 ALA A N 1
ATOM 735 C CA . ALA A 1 96 ? -3.412 0.728 13.801 1.00 92.69 96 ALA A CA 1
ATOM 736 C C . ALA A 1 96 ? -2.236 1.110 14.705 1.00 92.69 96 ALA A C 1
ATOM 738 O O . ALA A 1 96 ? -2.100 0.613 15.824 1.00 92.69 96 ALA A O 1
ATOM 739 N N . ARG A 1 97 ? -1.403 2.035 14.225 1.00 93.12 97 ARG A N 1
ATOM 740 C CA . ARG A 1 97 ? -0.292 2.630 14.975 1.00 93.12 97 ARG A CA 1
ATOM 741 C C . ARG A 1 97 ? -0.254 4.141 14.734 1.00 93.12 97 ARG A C 1
ATOM 743 O O . ARG A 1 97 ? -0.613 4.575 13.640 1.00 93.12 97 ARG A O 1
ATOM 750 N N . PRO A 1 98 ? 0.228 4.951 15.690 1.00 91.44 98 PRO A N 1
ATOM 751 C CA . PRO A 1 98 ? 0.545 6.344 15.410 1.00 91.44 98 PRO A CA 1
ATOM 752 C C . PRO A 1 98 ? 1.605 6.455 14.307 1.00 91.44 98 PRO A C 1
ATOM 754 O O . PRO A 1 98 ? 2.575 5.685 14.276 1.00 91.44 98 PRO A O 1
ATOM 757 N N . LEU A 1 99 ? 1.438 7.433 13.418 1.00 85.44 99 LEU A N 1
ATOM 758 C CA . LEU A 1 99 ? 2.520 7.887 12.551 1.00 85.44 99 LEU A CA 1
ATOM 759 C C . LEU A 1 99 ? 3.487 8.698 13.422 1.00 85.44 99 LEU A C 1
ATOM 761 O O . LEU A 1 99 ? 3.079 9.654 14.079 1.00 85.44 99 LEU A O 1
ATOM 765 N N . VAL A 1 100 ? 4.750 8.283 13.504 1.00 80.75 100 VAL A N 1
ATOM 766 C CA . VAL A 1 100 ? 5.724 8.935 14.390 1.00 80.75 100 VAL A CA 1
ATOM 767 C C . VAL A 1 100 ? 6.093 10.308 13.803 1.00 80.75 100 VAL A C 1
ATOM 769 O O . VAL A 1 100 ? 6.421 10.419 12.622 1.00 80.75 100 VAL A O 1
ATOM 772 N N . ALA A 1 101 ? 6.016 11.378 14.598 1.00 59.06 101 ALA A N 1
ATOM 773 C CA . ALA A 1 101 ? 6.502 12.704 14.196 1.00 59.06 101 ALA A CA 1
ATOM 774 C C . ALA A 1 101 ? 8.042 12.705 14.074 1.00 59.06 101 ALA A C 1
ATOM 776 O O .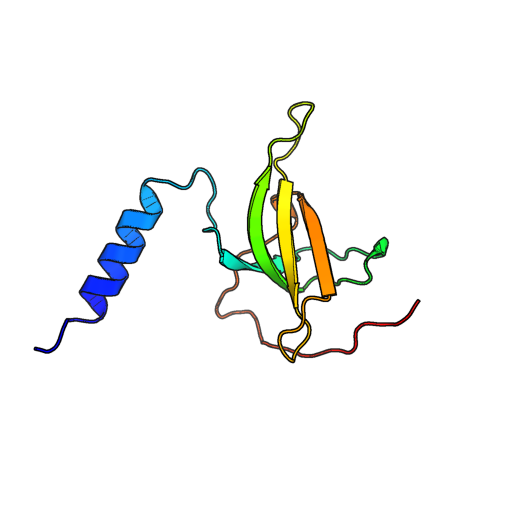 ALA A 1 101 ? 8.690 11.780 14.550 1.00 59.06 101 ALA A O 1
ATOM 777 N N . ALA A 1 102 ? 8.616 13.651 13.320 1.00 51.91 102 ALA A N 1
ATOM 778 C CA . ALA A 1 102 ? 10.066 13.676 13.053 1.00 51.91 102 ALA A CA 1
ATOM 779 C C . ALA A 1 102 ? 10.809 14.173 14.288 1.00 51.91 102 ALA A C 1
ATOM 781 O O . ALA A 1 102 ? 10.226 15.040 14.976 1.00 51.91 102 ALA A O 1
#

Secondary structure (DSSP, 8-state):
----HHHHHHHHHHHHHHH-SSSS-TT-EEEESS-BGGGTB-TT-EEEEEEEE--TTS-SPEEEEEEE-TTS-EEEEEEEEGGGEEE--TT------PPPP-

Foldseek 3Di:
DDDDVVVVVVVVVVVQVPPDPDPDDAQAKKFFCAADVVLLRGGGQIWGFHDWAADPVRDAIWTWTWHAAPVGHTDDTDTDGPVRIDHDDPVHDDDHDDRDDD

Radius of gyration: 15.92 Å; chains: 1; bounding box: 50×30×35 Å

pLDDT: mean 83.82, std 18.79, range [40.66, 98.25]